Protein AF-A0A2X1N3E5-F1 (afdb_monomer_lite)

Structure (mmCIF, N/CA/C/O backbone):
data_AF-A0A2X1N3E5-F1
#
_entry.id   AF-A0A2X1N3E5-F1
#
loop_
_atom_site.group_PDB
_atom_site.id
_atom_site.type_symbol
_atom_site.label_atom_id
_atom_site.label_alt_id
_atom_site.label_comp_id
_atom_site.label_asym_id
_atom_site.label_entity_id
_atom_site.label_seq_id
_atom_site.pdbx_PDB_ins_code
_atom_site.Cartn_x
_atom_site.Cartn_y
_atom_site.Cartn_z
_atom_site.occupancy
_atom_site.B_iso_or_equiv
_atom_site.auth_seq_id
_atom_site.auth_comp_id
_atom_site.auth_asym_id
_atom_site.auth_atom_id
_atom_site.pdbx_PDB_model_num
ATOM 1 N N . MET A 1 1 ? 20.748 -16.363 6.042 1.00 45.00 1 MET A N 1
ATOM 2 C CA . MET A 1 1 ? 19.823 -15.955 4.963 1.00 45.00 1 MET A CA 1
ATOM 3 C C . MET A 1 1 ? 18.732 -15.160 5.646 1.00 45.00 1 MET A C 1
ATOM 5 O O . MET A 1 1 ? 18.153 -15.707 6.572 1.00 45.00 1 MET A O 1
ATOM 9 N N . ALA A 1 2 ? 18.535 -13.881 5.320 1.00 56.62 2 ALA A N 1
ATOM 10 C CA . ALA A 1 2 ? 17.367 -13.174 5.843 1.00 56.62 2 ALA A CA 1
ATOM 11 C C . ALA A 1 2 ? 16.125 -13.872 5.273 1.00 56.62 2 ALA A C 1
ATOM 13 O O . ALA A 1 2 ? 16.082 -14.131 4.068 1.00 56.62 2 ALA A O 1
ATOM 14 N N . GLU A 1 3 ? 15.191 -14.266 6.133 1.00 61.81 3 GLU A N 1
ATOM 15 C CA . GLU A 1 3 ? 13.931 -14.862 5.695 1.00 61.81 3 GLU A CA 1
ATOM 16 C C . GLU A 1 3 ? 13.221 -13.876 4.764 1.00 61.81 3 GLU A C 1
ATOM 18 O O . GLU A 1 3 ? 13.195 -12.668 5.015 1.00 61.81 3 GLU A O 1
ATOM 23 N N . ALA A 1 4 ? 12.705 -14.380 3.643 1.00 75.06 4 ALA A N 1
ATOM 24 C CA . ALA A 1 4 ? 11.956 -13.548 2.718 1.00 75.06 4 ALA A CA 1
ATOM 25 C C . ALA A 1 4 ? 10.699 -13.035 3.434 1.00 75.06 4 ALA A C 1
ATOM 27 O O . ALA A 1 4 ? 9.913 -13.828 3.953 1.00 75.06 4 ALA A O 1
ATOM 28 N N . GLN A 1 5 ? 10.524 -11.713 3.479 1.00 86.19 5 GLN A N 1
ATOM 29 C CA . GLN A 1 5 ? 9.294 -11.112 3.978 1.00 86.19 5 GLN A CA 1
ATOM 30 C C . GLN A 1 5 ? 8.149 -11.512 3.043 1.00 86.19 5 GLN A C 1
ATOM 32 O O . GLN A 1 5 ? 8.156 -11.157 1.863 1.00 86.19 5 GLN A O 1
ATOM 37 N N . ASN A 1 6 ? 7.184 -12.255 3.581 1.00 90.06 6 ASN A N 1
ATOM 38 C CA . ASN A 1 6 ? 6.063 -12.811 2.826 1.00 90.06 6 ASN A CA 1
ATOM 39 C C . ASN A 1 6 ? 4.776 -11.994 2.983 1.00 90.06 6 ASN A C 1
ATOM 41 O O . ASN A 1 6 ? 3.845 -12.203 2.209 1.00 90.06 6 ASN A O 1
ATOM 45 N N . ASP A 1 7 ? 4.718 -11.064 3.941 1.00 91.38 7 ASP A N 1
ATOM 46 C CA . ASP A 1 7 ? 3.592 -10.148 4.093 1.00 91.38 7 ASP A CA 1
ATOM 47 C C . ASP A 1 7 ? 3.763 -8.935 3.158 1.00 91.38 7 ASP A C 1
ATOM 49 O O . ASP A 1 7 ? 4.672 -8.124 3.370 1.00 91.38 7 ASP A O 1
ATOM 53 N N . PRO A 1 8 ? 2.913 -8.776 2.124 1.00 91.44 8 PRO A N 1
ATOM 54 C CA . PRO A 1 8 ? 2.999 -7.661 1.184 1.00 91.44 8 PRO A CA 1
ATOM 55 C C . PRO A 1 8 ? 2.670 -6.302 1.808 1.00 91.44 8 PRO A C 1
ATOM 57 O O . PRO A 1 8 ? 2.965 -5.274 1.194 1.00 91.44 8 PRO A O 1
ATOM 60 N N . LEU A 1 9 ? 2.066 -6.276 2.999 1.00 92.75 9 LEU A N 1
ATOM 61 C CA . LEU A 1 9 ? 1.779 -5.045 3.727 1.00 92.75 9 LEU A CA 1
ATOM 62 C C . LEU A 1 9 ? 3.006 -4.514 4.469 1.00 92.75 9 LEU A C 1
ATOM 64 O O . LEU A 1 9 ? 3.017 -3.343 4.839 1.00 92.75 9 LEU A O 1
ATOM 68 N N . LEU A 1 10 ? 4.040 -5.339 4.665 1.00 91.25 10 LEU A N 1
ATOM 69 C CA . LEU A 1 10 ? 5.232 -4.974 5.420 1.00 91.25 10 LEU A CA 1
ATOM 70 C C . LEU A 1 10 ? 6.432 -4.653 4.510 1.00 91.25 10 LEU A C 1
ATOM 72 O O . LEU A 1 10 ? 6.584 -5.217 3.419 1.00 91.25 10 LEU A O 1
ATOM 76 N N . PRO A 1 11 ? 7.338 -3.759 4.950 1.00 89.00 11 PRO A N 1
ATOM 77 C CA . PRO A 1 11 ? 8.570 -3.480 4.226 1.00 89.00 11 PRO A CA 1
ATOM 78 C C . PRO A 1 11 ? 9.418 -4.743 4.029 1.00 89.00 11 PRO A C 1
ATOM 80 O O . PRO A 1 11 ? 9.535 -5.582 4.919 1.00 89.00 11 PRO A O 1
ATOM 83 N N . GLY A 1 12 ? 10.049 -4.852 2.859 1.00 88.44 12 GLY A N 1
ATOM 84 C CA . GLY A 1 12 ? 10.911 -5.982 2.497 1.00 88.44 12 GLY A CA 1
ATOM 85 C C . GLY A 1 12 ? 10.248 -7.035 1.606 1.00 88.44 12 GLY A C 1
ATOM 86 O O . GLY A 1 12 ? 10.963 -7.860 1.039 1.00 88.44 12 GLY A O 1
ATOM 87 N N . TYR A 1 13 ? 8.923 -6.990 1.415 1.00 91.06 13 TYR A N 1
ATOM 88 C CA . TYR A 1 13 ? 8.253 -7.865 0.450 1.00 91.06 13 TYR A CA 1
ATOM 89 C C . TYR A 1 13 ? 8.731 -7.598 -0.985 1.00 91.06 13 TYR A C 1
ATOM 91 O O . TYR A 1 13 ? 8.819 -6.450 -1.437 1.00 91.06 13 TYR A O 1
ATOM 99 N N . SER A 1 14 ? 9.018 -8.670 -1.727 1.00 90.62 14 SER A N 1
ATOM 100 C CA . SER A 1 14 ? 9.555 -8.581 -3.087 1.00 90.62 14 SE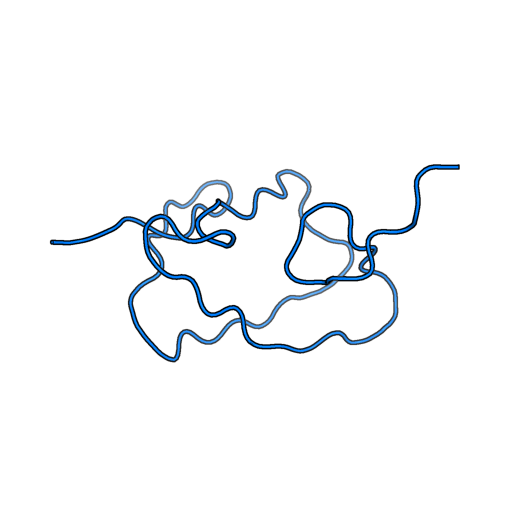R A CA 1
ATOM 101 C C . SER A 1 14 ? 8.446 -8.452 -4.136 1.00 90.62 14 SER A C 1
ATOM 103 O O . SER A 1 14 ? 7.848 -9.435 -4.565 1.00 90.62 14 SER A O 1
ATOM 105 N N . PHE A 1 15 ? 8.195 -7.222 -4.591 1.00 90.12 15 PHE A N 1
ATOM 106 C CA . PHE A 1 15 ? 7.309 -6.953 -5.727 1.00 90.12 15 PHE A CA 1
ATOM 107 C C . PHE A 1 15 ? 8.079 -7.073 -7.047 1.00 90.12 15 PHE A C 1
ATOM 109 O O . PHE A 1 15 ? 9.063 -6.362 -7.262 1.00 90.12 15 PHE A O 1
ATOM 116 N N . ASN A 1 16 ? 7.622 -7.952 -7.942 1.00 89.62 16 ASN A N 1
ATOM 117 C CA . ASN A 1 16 ? 8.262 -8.177 -9.239 1.00 89.62 16 ASN A CA 1
ATOM 118 C C . ASN A 1 16 ? 7.216 -8.402 -10.349 1.00 89.62 16 ASN A C 1
ATOM 120 O O . ASN A 1 16 ? 6.320 -7.581 -10.505 1.00 89.62 16 ASN A O 1
ATOM 124 N N . ALA A 1 17 ? 7.310 -9.488 -11.121 1.00 90.75 17 ALA A N 1
ATOM 125 C CA . ALA A 1 17 ? 6.476 -9.711 -12.304 1.00 90.75 17 ALA A CA 1
ATOM 126 C C . ALA A 1 17 ? 5.024 -10.133 -12.003 1.00 90.75 17 ALA A C 1
ATOM 128 O O . ALA A 1 17 ? 4.176 -10.081 -12.891 1.00 90.75 17 ALA A O 1
ATOM 129 N N . HIS A 1 18 ? 4.734 -10.581 -10.779 1.00 91.88 18 HIS A N 1
ATOM 130 C CA . HIS A 1 18 ? 3.410 -11.081 -10.413 1.00 91.88 18 HIS A CA 1
ATOM 131 C C . HIS A 1 18 ? 2.494 -9.964 -9.916 1.00 91.88 18 HIS A C 1
ATOM 133 O O . HIS A 1 18 ? 2.915 -9.088 -9.160 1.00 91.88 18 HIS A O 1
ATOM 139 N N . LEU A 1 19 ? 1.219 -10.043 -10.309 1.00 93.12 19 LEU A N 1
ATOM 140 C CA . LEU A 1 19 ? 0.165 -9.217 -9.733 1.00 93.12 19 LEU A CA 1
ATOM 141 C C . LEU A 1 19 ? 0.019 -9.543 -8.244 1.00 93.12 19 LEU A C 1
ATOM 143 O O . LEU A 1 19 ? -0.165 -10.701 -7.872 1.00 93.12 19 LEU A O 1
ATOM 147 N N . VAL A 1 20 ? 0.044 -8.502 -7.417 1.00 94.56 20 VAL A N 1
ATOM 148 C CA . VAL A 1 20 ? -0.266 -8.569 -5.988 1.00 94.56 20 VAL A CA 1
ATOM 149 C C . VAL A 1 20 ? -1.409 -7.600 -5.726 1.00 94.56 20 VAL A C 1
ATOM 151 O O . VAL A 1 20 ? -1.343 -6.439 -6.128 1.00 94.56 20 VAL A O 1
ATOM 154 N N . ALA A 1 21 ? -2.461 -8.084 -5.074 1.00 94.69 21 ALA A N 1
ATOM 155 C CA . ALA A 1 21 ? -3.625 -7.296 -4.694 1.00 94.69 21 ALA A CA 1
ATOM 156 C C . ALA A 1 21 ? -3.948 -7.545 -3.218 1.00 94.69 21 ALA A C 1
ATOM 158 O O . ALA A 1 21 ? -3.686 -8.629 -2.698 1.00 94.69 21 ALA A O 1
ATOM 159 N N . GLY A 1 22 ? -4.514 -6.546 -2.546 1.00 93.56 22 GLY A N 1
ATOM 160 C CA . GLY A 1 22 ? -4.838 -6.642 -1.128 1.00 93.56 22 GLY A CA 1
ATOM 161 C C . GLY A 1 22 ? -5.544 -5.402 -0.595 1.00 93.56 22 GLY A C 1
ATOM 162 O O . GLY A 1 22 ? -5.794 -4.446 -1.329 1.00 93.56 22 GLY A O 1
ATOM 163 N N . LEU A 1 23 ? -5.855 -5.446 0.699 1.00 93.94 23 LEU A N 1
ATOM 164 C CA . LEU A 1 23 ? -6.400 -4.338 1.474 1.00 93.94 23 LEU A CA 1
ATOM 165 C C . LEU A 1 23 ? -5.413 -3.999 2.593 1.00 93.94 23 LEU A C 1
ATOM 167 O O . LEU A 1 23 ? -4.978 -4.898 3.309 1.00 93.94 23 LEU A O 1
ATOM 171 N N . THR A 1 24 ? -5.117 -2.712 2.771 1.00 93.50 24 THR A N 1
ATOM 172 C CA . THR A 1 24 ? -4.258 -2.215 3.856 1.00 93.50 24 THR A CA 1
ATOM 173 C C . THR A 1 24 ? -5.111 -1.430 4.858 1.00 93.50 24 THR A C 1
ATOM 175 O O . THR A 1 24 ? -5.312 -0.228 4.671 1.00 93.50 24 THR A O 1
ATOM 178 N N . PRO A 1 25 ? -5.679 -2.079 5.890 1.00 93.81 25 PRO A N 1
ATOM 179 C CA . PRO A 1 25 ? -6.488 -1.397 6.894 1.00 93.81 25 PRO A CA 1
ATOM 180 C C . PRO A 1 25 ? -5.580 -0.675 7.898 1.00 93.81 25 PRO A C 1
ATOM 182 O O . PRO A 1 25 ? -5.132 -1.257 8.881 1.00 93.81 25 PRO A O 1
ATOM 185 N N . ILE A 1 26 ? -5.280 0.594 7.630 1.00 92.62 26 ILE A N 1
ATOM 186 C CA . ILE A 1 26 ? -4.459 1.420 8.522 1.00 92.62 26 ILE A CA 1
ATOM 187 C C . ILE A 1 26 ? -5.344 1.972 9.644 1.00 92.62 26 ILE A C 1
ATOM 189 O O . ILE A 1 26 ? -6.353 2.629 9.383 1.00 92.62 26 ILE A O 1
ATOM 193 N N . GLU A 1 27 ? -4.940 1.723 10.887 1.00 92.81 27 GLU A N 1
ATOM 194 C CA . GLU A 1 27 ? -5.531 2.293 12.099 1.00 92.81 27 GLU A CA 1
ATOM 195 C C . GLU A 1 27 ? -4.465 3.100 12.840 1.00 92.81 27 GLU 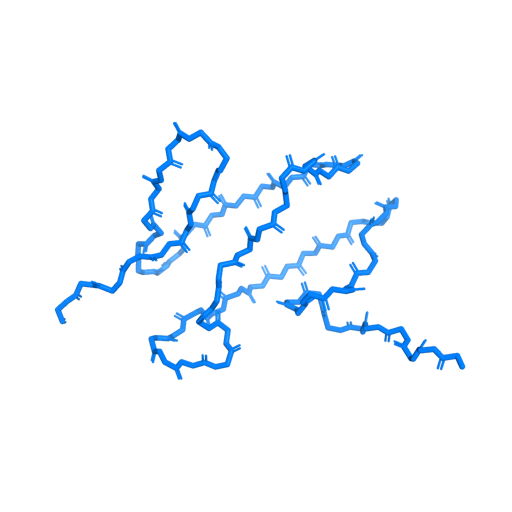A C 1
ATOM 197 O O . GLU A 1 27 ? -3.315 2.670 12.906 1.00 92.81 27 GLU A O 1
ATOM 202 N N . ALA A 1 28 ? -4.834 4.255 13.401 1.00 90.12 28 ALA A N 1
ATOM 203 C CA . ALA A 1 28 ? -3.891 5.127 14.099 1.00 90.12 28 ALA A CA 1
ATOM 204 C C . ALA A 1 28 ? -3.233 4.407 15.289 1.00 90.12 28 ALA A C 1
ATOM 206 O O . ALA A 1 28 ? -3.919 3.819 16.127 1.00 90.12 28 ALA A O 1
ATOM 207 N N . ASN A 1 29 ? -1.906 4.497 15.382 1.00 91.25 29 ASN A N 1
ATOM 208 C CA . ASN A 1 29 ? -1.041 3.774 16.318 1.00 91.25 29 ASN A CA 1
ATOM 209 C C . ASN A 1 29 ? -1.076 2.238 16.181 1.00 91.25 29 ASN A C 1
ATOM 211 O O . ASN A 1 29 ? -0.592 1.525 17.062 1.00 91.25 29 ASN A O 1
ATOM 215 N N . GLY A 1 30 ? -1.650 1.713 15.095 1.00 89.62 30 GLY A N 1
ATOM 216 C CA . GLY A 1 30 ? -1.608 0.295 14.753 1.00 89.62 30 GLY A CA 1
ATOM 217 C C . GLY A 1 30 ? -0.266 -0.121 14.145 1.00 89.62 30 GLY A C 1
ATOM 218 O O . GLY A 1 30 ? 0.572 0.701 13.786 1.00 89.62 30 GLY A O 1
ATOM 219 N N . TYR A 1 31 ? -0.060 -1.426 13.959 1.00 92.62 31 TYR A N 1
ATOM 220 C CA . TYR A 1 31 ? 1.190 -1.958 13.389 1.00 92.62 31 TYR A CA 1
ATOM 221 C C . TYR A 1 31 ? 1.401 -1.602 11.904 1.00 92.62 31 TYR A C 1
ATOM 223 O O . TYR A 1 31 ? 2.517 -1.708 11.401 1.00 92.62 31 TYR A O 1
ATOM 231 N N . LEU A 1 32 ? 0.336 -1.184 11.210 1.00 91.88 32 LEU A N 1
ATOM 232 C CA . LEU A 1 32 ? 0.371 -0.667 9.838 1.00 91.88 32 LEU A CA 1
ATOM 233 C C . LEU A 1 32 ? 0.422 0.867 9.776 1.00 91.88 32 LEU A C 1
ATOM 235 O O . LEU A 1 32 ? 0.389 1.419 8.678 1.00 91.88 32 LEU A O 1
ATOM 239 N N . ASP A 1 33 ? 0.489 1.561 10.917 1.00 91.31 33 ASP A N 1
ATOM 240 C CA . ASP A 1 33 ? 0.555 3.026 10.979 1.00 91.31 33 ASP A CA 1
ATOM 241 C C . ASP A 1 33 ? 1.978 3.532 10.722 1.00 91.31 33 ASP A C 1
ATOM 243 O O . ASP A 1 33 ? 2.653 4.105 11.577 1.00 91.31 33 ASP A O 1
ATOM 247 N N . PHE A 1 34 ? 2.474 3.250 9.523 1.00 89.38 34 PHE A N 1
ATOM 248 C CA . PHE A 1 34 ? 3.749 3.743 9.034 1.00 89.38 34 PHE A CA 1
ATOM 249 C C . PHE A 1 34 ? 3.620 4.182 7.579 1.00 89.38 34 PHE A C 1
ATOM 251 O O . PHE A 1 34 ? 2.764 3.728 6.818 1.00 89.38 34 PHE A O 1
ATOM 258 N N . PHE A 1 35 ? 4.518 5.070 7.168 1.00 86.75 35 PHE A N 1
ATOM 259 C CA . PHE A 1 35 ? 4.543 5.566 5.801 1.00 86.75 35 PHE A CA 1
ATOM 260 C C . PHE A 1 35 ? 5.194 4.553 4.861 1.00 86.75 35 PHE A C 1
ATOM 262 O O . PHE A 1 35 ? 6.300 4.068 5.107 1.00 86.75 35 PHE A O 1
ATOM 269 N N . ILE A 1 36 ? 4.534 4.288 3.734 1.00 87.56 36 ILE A N 1
ATOM 270 C CA . ILE A 1 36 ? 5.153 3.571 2.620 1.00 87.56 36 ILE A CA 1
ATOM 271 C C . ILE A 1 36 ? 6.101 4.543 1.914 1.00 87.56 36 ILE A C 1
ATOM 273 O O . ILE A 1 36 ? 5.658 5.379 1.129 1.00 87.56 36 ILE A O 1
ATOM 277 N N . ASP A 1 37 ? 7.400 4.411 2.170 1.00 85.88 37 ASP A N 1
ATOM 278 C CA . ASP A 1 37 ? 8.436 5.218 1.523 1.00 85.88 37 ASP A CA 1
ATOM 279 C C . ASP A 1 37 ? 9.204 4.396 0.477 1.00 85.88 37 ASP A C 1
ATOM 281 O O . ASP A 1 37 ? 9.889 3.417 0.786 1.00 85.88 37 ASP A O 1
ATOM 285 N N . ARG A 1 38 ? 9.051 4.773 -0.796 1.00 84.56 38 ARG A N 1
ATOM 286 C CA . ARG A 1 38 ? 9.765 4.182 -1.939 1.00 84.56 38 ARG A CA 1
ATOM 287 C C . ARG A 1 38 ? 10.318 5.316 -2.806 1.00 84.56 38 ARG A C 1
ATOM 289 O O . ARG A 1 38 ? 9.748 5.600 -3.861 1.00 84.56 38 ARG A O 1
ATOM 296 N N . PRO A 1 39 ? 11.425 5.965 -2.399 1.00 85.06 39 PRO A N 1
ATOM 297 C CA . PRO A 1 39 ? 11.919 7.185 -3.047 1.00 85.06 39 PRO A CA 1
ATOM 298 C C . PRO A 1 39 ? 12.400 6.947 -4.485 1.00 85.06 39 PRO A C 1
ATOM 300 O O . PRO A 1 39 ? 12.382 7.856 -5.309 1.00 85.06 39 PRO A O 1
ATOM 303 N N . LEU A 1 40 ? 12.787 5.708 -4.808 1.00 86.50 40 LEU A N 1
ATOM 304 C CA . LEU A 1 40 ? 13.168 5.275 -6.158 1.00 86.50 40 LEU A CA 1
ATOM 305 C C . LEU A 1 40 ? 11.994 4.675 -6.954 1.00 86.50 40 LEU A C 1
ATOM 307 O O . LEU A 1 40 ? 12.190 4.141 -8.045 1.00 86.50 40 LEU A O 1
ATOM 311 N N . GLY A 1 41 ? 10.776 4.729 -6.409 1.00 86.88 41 GLY A N 1
ATOM 312 C CA . GLY A 1 41 ? 9.584 4.147 -7.012 1.00 86.88 41 GLY A CA 1
ATOM 313 C C . GLY A 1 41 ? 9.573 2.616 -7.001 1.00 86.88 41 GLY A C 1
ATOM 314 O O . GLY A 1 41 ? 10.114 1.960 -6.108 1.00 86.88 41 GLY A O 1
ATOM 315 N N . MET A 1 42 ? 8.896 2.035 -7.992 1.00 88.69 42 MET A N 1
ATOM 316 C CA . MET A 1 42 ? 8.741 0.591 -8.182 1.00 88.69 42 MET A CA 1
ATOM 317 C C . MET A 1 42 ? 8.895 0.224 -9.656 1.00 88.69 42 MET A C 1
ATOM 319 O O . MET A 1 42 ? 8.630 1.036 -10.534 1.00 88.69 42 MET A O 1
ATOM 323 N N . LYS A 1 43 ? 9.259 -1.034 -9.936 1.00 88.88 43 LYS A N 1
ATOM 324 C CA . LYS A 1 43 ? 9.370 -1.573 -11.307 1.00 88.88 43 LYS A CA 1
ATOM 325 C C . LYS A 1 43 ? 8.018 -1.821 -12.002 1.00 88.88 43 L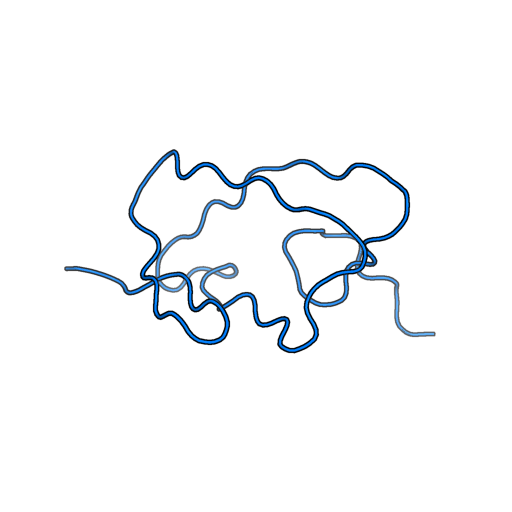YS A C 1
ATOM 327 O O . LYS A 1 43 ? 7.999 -2.312 -13.123 1.00 88.88 43 LYS A O 1
ATOM 332 N N . GLY A 1 44 ? 6.902 -1.523 -11.341 1.00 90.12 44 GLY A N 1
ATOM 333 C CA . GLY A 1 44 ? 5.548 -1.762 -11.834 1.00 90.12 44 GLY A CA 1
ATOM 334 C C . GLY A 1 44 ? 4.583 -0.676 -11.372 1.00 90.12 44 GLY A C 1
ATOM 335 O O . GLY A 1 44 ? 4.995 0.331 -10.796 1.00 90.12 44 GLY A O 1
ATOM 336 N N . TYR A 1 45 ? 3.294 -0.896 -11.615 1.00 89.81 45 TYR A N 1
ATOM 337 C CA . TYR A 1 45 ? 2.234 0.062 -11.305 1.00 89.81 45 TYR A CA 1
ATOM 338 C C . TYR A 1 45 ? 1.479 -0.325 -10.034 1.00 89.81 45 TYR A C 1
ATOM 340 O O . TYR A 1 45 ? 1.278 -1.506 -9.756 1.00 89.81 45 TYR A O 1
ATOM 348 N N . ILE A 1 46 ? 1.015 0.686 -9.300 1.00 91.50 46 ILE A N 1
ATOM 349 C CA . ILE A 1 46 ? 0.042 0.536 -8.218 1.00 91.50 46 ILE A CA 1
ATOM 350 C C . ILE A 1 46 ? -1.214 1.307 -8.610 1.00 91.50 46 ILE A C 1
ATOM 352 O O . ILE A 1 46 ? -1.144 2.488 -8.949 1.00 91.50 46 ILE A O 1
ATOM 356 N N . LEU A 1 47 ? -2.361 0.643 -8.507 1.00 91.06 47 LEU A N 1
ATOM 357 C CA . LEU A 1 47 ? -3.663 1.294 -8.455 1.00 91.06 47 LEU A CA 1
ATOM 358 C C . LEU A 1 47 ? -4.133 1.265 -7.002 1.00 91.06 47 LEU A C 1
ATOM 360 O O . LEU A 1 47 ? -4.154 0.202 -6.388 1.00 91.06 47 LEU A O 1
ATOM 364 N N . ASN A 1 48 ? -4.477 2.429 -6.452 1.00 91.50 48 ASN A N 1
ATOM 365 C CA . ASN A 1 48 ? -4.926 2.563 -5.070 1.00 91.50 48 ASN A CA 1
ATOM 366 C C . ASN A 1 48 ? -6.324 3.190 -5.023 1.00 91.50 48 ASN A C 1
ATOM 368 O O . ASN A 1 48 ? -6.579 4.182 -5.709 1.00 91.50 48 ASN A O 1
ATOM 372 N N . LEU A 1 49 ? -7.200 2.624 -4.195 1.00 92.75 49 LEU A N 1
ATOM 373 C CA . LEU A 1 49 ? -8.543 3.122 -3.925 1.00 92.75 49 LEU A CA 1
ATOM 374 C C . LEU A 1 49 ? -8.754 3.199 -2.410 1.00 92.75 49 LEU A C 1
ATOM 376 O O . LEU A 1 49 ? -8.833 2.177 -1.731 1.00 92.75 49 LEU A O 1
ATOM 380 N N . THR A 1 50 ? -8.898 4.415 -1.887 1.00 90.25 50 THR A N 1
ATOM 381 C CA . THR A 1 50 ? -9.257 4.630 -0.482 1.00 90.25 50 THR A CA 1
ATOM 382 C C . THR A 1 50 ? -10.740 4.331 -0.281 1.00 90.25 50 THR A C 1
ATOM 384 O O . THR A 1 50 ? -11.591 5.056 -0.790 1.00 90.25 50 THR A O 1
ATOM 387 N N . ILE A 1 51 ? -11.050 3.276 0.478 1.00 93.06 51 ILE A N 1
ATOM 388 C CA . ILE A 1 51 ? -12.434 2.882 0.796 1.00 93.06 51 ILE A CA 1
ATOM 389 C C . ILE A 1 51 ? -12.921 3.389 2.165 1.00 93.06 51 ILE A C 1
ATOM 391 O O . ILE A 1 51 ? -14.123 3.411 2.416 1.00 93.06 51 ILE A O 1
ATOM 395 N N . ARG A 1 52 ? -12.007 3.789 3.063 1.00 91.75 52 ARG A N 1
ATOM 396 C CA . ARG A 1 52 ? -12.306 4.342 4.395 1.00 91.75 52 ARG A CA 1
ATOM 397 C C . ARG A 1 52 ? -11.180 5.272 4.853 1.00 91.75 52 ARG A C 1
ATOM 399 O O . ARG A 1 52 ? -10.018 5.008 4.560 1.00 91.75 52 ARG A O 1
ATOM 406 N N . GLY A 1 53 ? -11.526 6.322 5.601 1.00 89.75 53 GLY A N 1
ATOM 407 C CA . GLY A 1 53 ? -10.562 7.312 6.094 1.00 89.75 53 GLY A CA 1
ATOM 408 C C . GLY A 1 53 ? -10.026 8.220 4.983 1.00 89.75 53 GLY A C 1
ATOM 409 O O . GLY A 1 53 ? -10.627 8.327 3.914 1.00 89.75 53 GLY A O 1
ATOM 410 N N . GLN A 1 5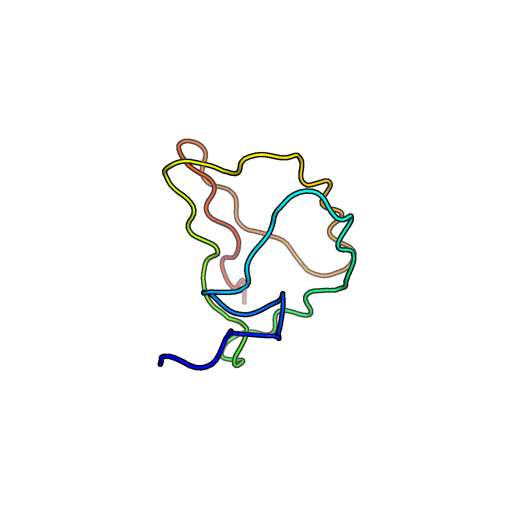4 ? -8.905 8.894 5.244 1.00 87.19 54 GLN A N 1
ATOM 411 C CA . GLN A 1 54 ? -8.225 9.757 4.276 1.00 87.19 54 GLN A CA 1
ATOM 412 C C . GLN A 1 54 ? -6.712 9.533 4.346 1.00 87.19 54 GLN A C 1
ATOM 414 O O . GLN A 1 54 ? -6.128 9.520 5.426 1.00 87.19 54 GLN A O 1
ATOM 419 N N . GLY A 1 55 ? -6.070 9.390 3.187 1.00 76.50 55 GLY A N 1
ATOM 420 C CA . GLY A 1 55 ? -4.614 9.429 3.084 1.00 76.50 55 GLY A CA 1
ATOM 421 C C . GLY A 1 55 ? -4.146 10.877 2.953 1.00 76.50 55 GLY A C 1
ATOM 422 O O . GLY A 1 55 ? -4.554 11.569 2.024 1.00 76.50 55 GLY A O 1
ATOM 423 N N . GLY A 1 56 ? -3.303 11.352 3.870 1.00 64.62 56 GLY A N 1
ATOM 424 C CA . GLY A 1 56 ? -2.706 12.691 3.785 1.00 64.62 56 GLY A CA 1
ATOM 425 C C . GLY A 1 56 ? -1.613 12.730 2.722 1.00 64.62 56 GLY A C 1
ATOM 426 O O . GLY A 1 56 ? -0.606 12.059 2.903 1.00 64.62 56 GLY A O 1
ATOM 427 N N . GLY A 1 57 ? -1.825 13.465 1.627 1.00 50.81 57 GLY A N 1
ATOM 428 C CA . GLY A 1 57 ? -0.897 13.560 0.499 1.00 50.81 57 GLY A CA 1
ATOM 429 C C . GLY A 1 57 ? -0.032 14.817 0.541 1.00 50.81 57 GLY A C 1
ATOM 430 O O . GLY A 1 57 ? -0.562 15.923 0.534 1.00 50.81 57 GLY A O 1
ATOM 431 N N . GLU A 1 58 ? 1.289 14.661 0.474 1.00 46.94 58 GLU A N 1
ATOM 432 C CA . GLU A 1 58 ? 2.204 15.753 0.123 1.00 46.94 58 GLU A CA 1
ATOM 433 C C . GLU A 1 58 ? 2.958 15.365 -1.154 1.00 46.94 58 GLU A C 1
ATOM 435 O O . GLU A 1 58 ? 3.538 14.278 -1.241 1.00 46.94 58 GLU A O 1
ATOM 440 N N . LYS A 1 59 ? 2.899 16.212 -2.190 1.00 45.25 59 LYS A N 1
ATOM 441 C CA . LYS A 1 59 ? 3.559 15.943 -3.473 1.00 45.25 59 LYS A CA 1
ATOM 442 C C . LYS A 1 59 ? 4.925 16.620 -3.549 1.00 45.25 59 LYS A C 1
ATOM 444 O O . LYS A 1 59 ? 5.045 17.732 -4.045 1.00 45.25 59 LYS A O 1
ATOM 449 N N . SER A 1 60 ? 5.941 15.861 -3.153 1.00 40.06 60 SER A N 1
ATOM 450 C CA . SER A 1 60 ? 7.078 15.500 -4.011 1.00 40.06 60 SER A CA 1
ATOM 451 C C . SER A 1 60 ? 7.698 14.230 -3.412 1.00 40.06 60 SER A C 1
ATOM 453 O O 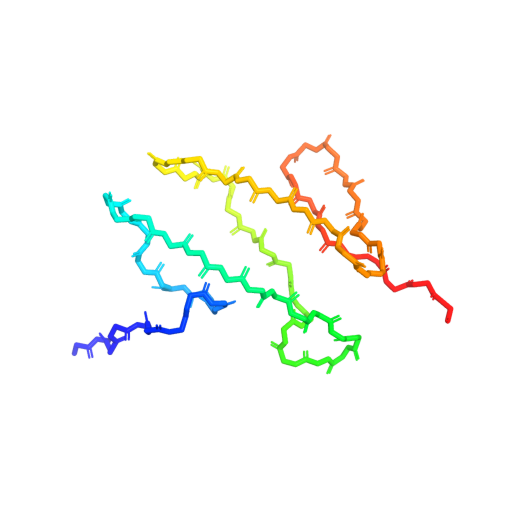. SER A 1 60 ? 8.514 14.305 -2.501 1.00 40.06 60 SER A O 1
ATOM 455 N N . GLY A 1 61 ? 7.203 13.059 -3.836 1.00 45.00 61 GLY A N 1
ATOM 456 C CA . GLY A 1 61 ? 7.519 11.759 -3.216 1.00 45.00 61 GLY A CA 1
ATOM 457 C C . GLY A 1 61 ? 6.524 11.361 -2.117 1.00 45.00 61 GLY A C 1
ATOM 458 O O . GLY A 1 61 ? 6.832 11.424 -0.938 1.00 45.00 61 GLY A O 1
ATOM 459 N N . THR A 1 62 ? 5.307 11.016 -2.543 1.00 39.41 62 THR A N 1
ATOM 460 C CA . THR A 1 62 ? 4.167 10.422 -1.817 1.00 39.41 62 THR A CA 1
ATOM 461 C C . THR A 1 62 ? 4.333 10.168 -0.306 1.00 39.41 62 THR A C 1
ATOM 463 O O . THR A 1 62 ? 4.773 9.101 0.109 1.00 39.41 62 THR A O 1
ATOM 466 N N . ARG A 1 63 ? 3.845 11.103 0.519 1.00 46.97 63 ARG A N 1
ATOM 467 C CA . ARG A 1 63 ? 3.415 10.835 1.907 1.00 46.97 63 ARG A CA 1
ATOM 468 C C . ARG A 1 63 ? 1.945 10.402 1.901 1.00 46.97 63 ARG A C 1
ATOM 470 O O . ARG A 1 63 ? 1.181 10.947 1.110 1.00 46.97 63 ARG A O 1
ATOM 477 N N . ILE A 1 64 ? 1.573 9.414 2.719 1.00 50.12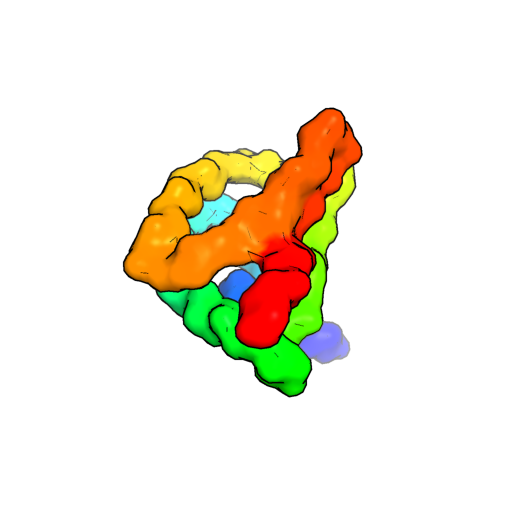 64 ILE A N 1
ATOM 478 C CA . ILE A 1 64 ? 0.198 8.929 2.931 1.00 50.12 64 ILE A CA 1
ATOM 479 C C . ILE A 1 64 ? -0.026 8.750 4.442 1.00 50.12 64 ILE A C 1
ATOM 481 O O . ILE A 1 64 ? 0.642 7.920 5.045 1.00 50.12 64 ILE A O 1
ATOM 485 N N . CYS A 1 65 ? -1.000 9.511 4.965 1.00 43.28 65 CYS A N 1
ATOM 486 C CA . CYS A 1 65 ? -1.672 9.473 6.287 1.00 43.28 65 CYS A CA 1
ATOM 487 C C . CYS A 1 65 ? -1.242 10.550 7.300 1.00 43.28 65 CYS A C 1
ATOM 489 O O . CYS A 1 65 ? -0.131 10.554 7.809 1.00 43.28 65 CYS A O 1
ATOM 491 N N . LEU A 1 66 ? -2.180 11.445 7.631 1.00 39.53 66 LEU A N 1
ATOM 492 C CA . LEU A 1 66 ? -2.160 12.246 8.857 1.00 39.53 66 LEU A CA 1
ATOM 493 C C . LEU A 1 66 ? -3.414 11.880 9.663 1.00 39.53 66 LEU A C 1
ATOM 495 O O . LEU A 1 66 ? -4.500 11.843 9.074 1.00 39.53 66 LEU A O 1
ATOM 499 N N . PRO A 1 67 ? -3.305 11.635 10.977 1.00 31.34 67 PRO A N 1
ATOM 500 C CA . PRO A 1 67 ? -4.473 11.475 11.826 1.00 31.34 67 PRO A CA 1
ATOM 501 C C . PRO A 1 67 ? -5.195 12.823 11.932 1.00 31.34 67 PRO A C 1
ATOM 503 O O . PRO A 1 67 ? -4.571 13.858 12.169 1.00 31.34 67 PRO A O 1
ATOM 506 N N . THR A 1 68 ? -6.514 12.828 11.753 1.00 35.34 68 THR A N 1
ATOM 507 C CA . THR A 1 68 ? -7.354 13.960 12.166 1.00 35.34 68 THR A CA 1
ATOM 508 C C . THR A 1 68 ? -8.276 13.498 13.280 1.00 35.34 68 THR A C 1
ATOM 510 O O . THR A 1 68 ? -9.097 12.622 13.034 1.00 35.34 68 THR A O 1
ATOM 513 N N . GLY A 1 69 ? -8.106 14.127 14.451 1.00 42.34 69 GLY A N 1
ATOM 514 C CA . GLY A 1 69 ? -9.091 14.265 15.534 1.00 42.34 69 GLY A CA 1
ATOM 515 C C . GLY A 1 69 ? -9.549 12.992 16.214 1.00 42.34 69 GLY A C 1
ATOM 516 O O . GLY A 1 69 ? -10.525 12.403 15.708 1.00 42.34 69 GLY A O 1
#

Sequence (69 aa):
MAEAQNDPLLPGYSFNAHLVAGLTPIEANGYLDFFIDRPLGMKGYILNLTIRGQGGGEKSGTRICLPTG

Secondary structure (DSSP, 8-state):
-PPPP--TTSTT---SSS---------TTSTT-S----TT--SS-------SS----BTTTTB------

Radius of gyration: 13.26 Å; chains: 1; bounding box: 32×32×29 Å

Organism: Escherichia coli (NCBI:txid562)

pLDDT: mean 79.11, std 19.59, range [31.34, 94.69]

Foldseek 3Di:
DPPQDPDPLDPRHDDDDDDDDDDQDDDVVDPSPDWDFDLVDDPDDDDDDDPDDFFDADPDGGHTDDDDD